Protein AF-A0A358KKZ0-F1 (afdb_monomer_lite)

Secondary structure (DSSP, 8-state):
-PPPPBSS--SEEETTS-EEEEEE-TTS-TTT-EEEEEEE-TTS--EEEEPEEETTEEEEEE-HHHHTTSPSEEEEEEEEEEETTEEEEEEEEEEEEEPPTTS-S---HHHHHHHHHHHHHHHHHHHHHT--

pLDDT: mean 78.34, std 16.77, range [32.31, 95.44]

Radius of gyration: 19.62 Å; chains: 1; bounding box: 40×34×68 Å

Structure (mmCIF, N/CA/C/O backbone):
data_AF-A0A358KKZ0-F1
#
_entry.id   AF-A0A358KKZ0-F1
#
loop_
_atom_site.group_PDB
_atom_site.id
_atom_site.type_symbol
_atom_site.label_atom_id
_atom_site.label_alt_id
_atom_site.label_comp_id
_atom_site.label_asym_id
_atom_site.label_entity_id
_atom_site.label_seq_id
_atom_site.pdbx_PDB_ins_code
_atom_site.Cartn_x
_atom_site.Cartn_y
_atom_site.Cartn_z
_atom_site.occupancy
_atom_site.B_iso_or_equiv
_atom_site.auth_seq_id
_atom_site.auth_comp_id
_atom_site.auth_asym_id
_atom_site.auth_atom_id
_atom_site.pdbx_PDB_model_num
ATOM 1 N N . MET A 1 1 ? -5.120 19.621 -13.763 1.00 32.31 1 MET A N 1
ATOM 2 C CA . MET A 1 1 ? -6.066 18.821 -12.959 1.00 32.31 1 MET A CA 1
ATOM 3 C C . MET A 1 1 ? -5.311 17.659 -12.328 1.00 32.31 1 MET A C 1
ATOM 5 O O . MET A 1 1 ? -4.604 16.974 -13.056 1.00 32.31 1 MET A O 1
ATOM 9 N N . ALA A 1 2 ? -5.393 17.474 -11.008 1.00 37.59 2 ALA A N 1
ATOM 10 C CA . ALA A 1 2 ? -4.884 16.271 -10.346 1.00 37.59 2 ALA A CA 1
ATOM 11 C C . ALA A 1 2 ? -5.913 15.147 -10.536 1.00 37.59 2 ALA A C 1
ATOM 13 O O . ALA A 1 2 ? -7.104 15.405 -10.392 1.00 37.59 2 ALA A O 1
ATOM 14 N N . ALA A 1 3 ? -5.472 13.947 -10.916 1.00 40.84 3 ALA A N 1
ATOM 15 C CA . ALA A 1 3 ? -6.363 12.803 -11.084 1.00 40.84 3 ALA A CA 1
ATOM 16 C C . ALA A 1 3 ? -7.064 12.487 -9.754 1.00 40.84 3 ALA A C 1
ATOM 18 O O . ALA A 1 3 ? -6.404 12.397 -8.714 1.00 40.84 3 ALA A O 1
ATOM 19 N N . GLU A 1 4 ? -8.387 12.355 -9.794 1.00 42.78 4 GLU A N 1
ATOM 20 C CA . GLU A 1 4 ? -9.179 11.939 -8.641 1.00 42.78 4 GLU A CA 1
ATOM 21 C C . GLU A 1 4 ? -8.766 10.513 -8.232 1.00 42.78 4 GLU A C 1
ATOM 23 O O . GLU A 1 4 ? -8.540 9.661 -9.105 1.00 42.78 4 GLU A O 1
ATOM 28 N N . PRO A 1 5 ? -8.576 10.255 -6.924 1.00 52.16 5 PRO A N 1
ATOM 29 C CA . PRO A 1 5 ? -8.187 8.937 -6.441 1.00 52.16 5 PRO A CA 1
ATOM 30 C C . PRO A 1 5 ? -9.275 7.923 -6.806 1.00 52.16 5 PRO A C 1
ATOM 32 O O . PRO A 1 5 ? -10.447 8.164 -6.558 1.00 52.16 5 PRO A O 1
ATOM 35 N N . GLN A 1 6 ? -8.882 6.802 -7.412 1.00 52.22 6 GLN A N 1
ATOM 36 C CA . GLN A 1 6 ? -9.813 5.728 -7.765 1.00 52.22 6 GLN A CA 1
ATOM 37 C C . GLN A 1 6 ? -10.355 5.056 -6.489 1.00 52.22 6 GLN A C 1
ATOM 39 O O . GLN A 1 6 ? -9.597 4.880 -5.533 1.00 52.22 6 GLN A O 1
ATOM 44 N N . ASP A 1 7 ? -11.631 4.656 -6.496 1.00 53.94 7 ASP A N 1
ATOM 45 C CA . ASP A 1 7 ? -12.326 4.005 -5.366 1.00 53.94 7 ASP A CA 1
ATOM 46 C C . ASP A 1 7 ? -12.075 2.484 -5.254 1.00 53.94 7 ASP A C 1
ATOM 48 O O . ASP A 1 7 ? -12.605 1.812 -4.366 1.00 53.94 7 ASP A O 1
ATOM 52 N N . PHE A 1 8 ? -11.278 1.908 -6.160 1.00 62.00 8 PHE A N 1
ATOM 53 C CA . PHE A 1 8 ? -10.961 0.477 -6.193 1.00 62.00 8 PHE A CA 1
ATOM 54 C C . PHE A 1 8 ? -9.477 0.215 -5.929 1.00 62.00 8 PHE A C 1
ATOM 56 O O . PHE A 1 8 ? -8.608 0.980 -6.355 1.00 62.00 8 PHE A O 1
ATOM 63 N N . GLU A 1 9 ? -9.180 -0.893 -5.238 1.00 72.31 9 GLU A N 1
ATOM 64 C CA . GLU A 1 9 ? -7.799 -1.347 -5.082 1.00 72.31 9 GLU A CA 1
ATOM 65 C C . GLU A 1 9 ? -7.209 -1.675 -6.464 1.00 72.31 9 GLU A C 1
ATOM 67 O O . GLU A 1 9 ? -7.791 -2.450 -7.227 1.00 72.31 9 GLU A O 1
ATOM 72 N N . PRO A 1 10 ? -6.069 -1.072 -6.830 1.00 76.94 10 PRO A N 1
ATOM 73 C CA . PRO A 1 10 ? -5.492 -1.251 -8.151 1.00 76.94 10 PRO A CA 1
ATOM 74 C C . PRO A 1 10 ? -4.877 -2.647 -8.297 1.00 76.94 10 PRO A C 1
ATOM 76 O O . PRO A 1 10 ? -4.024 -3.050 -7.515 1.00 76.94 10 PRO A O 1
ATOM 79 N N . GLU A 1 11 ? -5.216 -3.351 -9.373 1.00 82.94 11 GLU A N 1
ATOM 80 C CA . GLU A 1 11 ? -4.581 -4.634 -9.726 1.00 82.94 11 GLU A CA 1
ATOM 81 C C . GLU A 1 11 ? -3.213 -4.442 -10.407 1.00 82.94 11 GLU A C 1
ATOM 83 O O . GLU A 1 11 ? -2.409 -5.371 -10.540 1.00 82.94 11 GLU A O 1
ATOM 88 N N . LYS A 1 12 ? -2.945 -3.225 -10.902 1.00 83.88 12 LYS A N 1
ATOM 89 C CA . LYS A 1 12 ? -1.729 -2.861 -11.638 1.00 83.88 12 LYS A CA 1
ATOM 90 C C . LYS A 1 12 ? -1.241 -1.486 -11.210 1.00 83.88 12 LYS A C 1
ATOM 92 O O . LYS A 1 12 ? -1.979 -0.511 -11.308 1.00 83.88 12 LYS A O 1
ATOM 97 N N . LEU A 1 13 ? 0.026 -1.403 -10.825 1.00 87.69 13 LEU A N 1
ATOM 98 C CA . LEU A 1 13 ? 0.689 -0.155 -10.452 1.00 87.69 13 LEU A CA 1
ATOM 99 C C . LEU A 1 13 ? 2.049 -0.053 -11.133 1.00 87.69 13 LEU A C 1
ATOM 101 O O . LEU A 1 13 ? 2.659 -1.063 -11.458 1.00 87.69 13 LEU A O 1
ATOM 105 N N . THR A 1 14 ? 2.540 1.160 -11.363 1.00 85.94 14 THR A N 1
ATOM 106 C CA . THR A 1 14 ? 3.827 1.384 -12.040 1.00 85.94 14 THR A CA 1
ATOM 107 C C . THR A 1 14 ? 4.872 1.820 -11.027 1.00 85.94 14 THR A C 1
ATOM 109 O O . THR A 1 14 ? 4.647 2.780 -10.297 1.00 85.94 14 THR A O 1
ATOM 112 N N . ALA A 1 15 ? 6.018 1.146 -10.959 1.00 86.19 15 ALA A N 1
ATOM 113 C CA . ALA A 1 15 ? 7.113 1.594 -10.101 1.00 86.19 15 ALA A CA 1
ATOM 114 C C . ALA A 1 15 ? 7.607 2.992 -10.528 1.00 86.19 15 ALA A C 1
ATOM 116 O O . ALA A 1 15 ? 7.579 3.336 -11.707 1.00 86.19 15 ALA A O 1
ATOM 117 N N . GLY A 1 16 ? 8.067 3.810 -9.583 1.00 82.44 16 GLY A N 1
ATOM 118 C CA . GLY A 1 16 ? 8.638 5.131 -9.877 1.00 82.44 16 GLY A CA 1
ATOM 119 C C . GLY A 1 16 ? 7.631 6.247 -10.165 1.00 82.44 16 GLY A C 1
ATOM 120 O O . GLY A 1 16 ? 8.037 7.329 -10.581 1.00 82.44 16 GLY A O 1
ATOM 121 N N . VAL A 1 17 ? 6.334 6.025 -9.931 1.00 85.00 17 VAL A N 1
ATOM 122 C CA . VAL A 1 17 ? 5.312 7.087 -9.919 1.00 85.00 17 VAL A CA 1
ATOM 123 C C . VAL A 1 17 ? 4.583 7.116 -8.583 1.00 85.00 17 VAL A C 1
ATOM 125 O O . VAL A 1 17 ? 4.587 6.132 -7.845 1.00 85.00 17 VAL A O 1
ATOM 128 N N . THR A 1 18 ? 3.947 8.237 -8.257 1.00 84.62 18 THR A N 1
ATOM 129 C CA . THR A 1 18 ? 3.130 8.332 -7.045 1.00 84.62 18 THR A CA 1
ATOM 130 C C . THR A 1 18 ? 1.900 7.446 -7.189 1.00 84.62 18 THR A C 1
ATOM 132 O O . THR A 1 18 ? 1.136 7.602 -8.142 1.00 84.62 18 THR A O 1
ATOM 135 N N . TRP A 1 19 ? 1.695 6.532 -6.243 1.00 89.00 19 TRP A N 1
ATOM 136 C CA . TRP A 1 19 ? 0.451 5.775 -6.162 1.00 89.00 19 TRP A CA 1
ATOM 137 C C . TRP A 1 19 ? -0.512 6.489 -5.231 1.00 89.00 19 TRP A C 1
ATOM 139 O O . TRP A 1 19 ? -0.120 6.894 -4.135 1.00 89.00 19 TRP A O 1
ATOM 149 N N . LYS A 1 20 ? -1.760 6.659 -5.670 1.00 87.38 20 LYS A N 1
ATOM 150 C CA . LYS A 1 20 ? -2.786 7.330 -4.880 1.00 87.38 20 LYS A CA 1
ATOM 151 C C . LYS A 1 20 ? -4.163 6.746 -5.165 1.00 87.38 20 LYS A C 1
ATOM 153 O O . LYS A 1 20 ? -4.583 6.723 -6.318 1.00 87.38 20 LYS A O 1
ATOM 158 N N . TRP A 1 21 ? -4.850 6.303 -4.121 1.00 89.12 21 TRP A N 1
ATOM 159 C CA . TRP A 1 21 ? -6.236 5.835 -4.181 1.00 89.12 21 TRP A CA 1
ATOM 160 C C . TRP A 1 21 ? -6.917 6.054 -2.829 1.00 89.12 21 TRP A C 1
ATOM 162 O O . TRP A 1 21 ? -6.243 6.291 -1.822 1.00 89.12 21 TRP A O 1
ATOM 172 N N . LYS A 1 22 ? -8.249 6.015 -2.816 1.00 88.50 22 LYS A N 1
ATOM 173 C CA . LYS A 1 22 ? -9.062 6.199 -1.612 1.00 88.50 22 LYS A CA 1
ATOM 174 C C . LYS A 1 22 ? -9.900 4.942 -1.407 1.00 88.50 22 LYS A C 1
ATOM 176 O O . LYS A 1 22 ? -10.370 4.349 -2.371 1.00 88.50 22 LYS A O 1
ATOM 181 N N . LYS A 1 23 ? -10.033 4.503 -0.158 1.00 87.50 23 LYS A N 1
ATOM 182 C CA . LYS A 1 23 ? -10.800 3.312 0.204 1.00 87.50 23 LYS A CA 1
ATOM 183 C C . LYS A 1 23 ? -11.673 3.601 1.410 1.00 87.50 23 LYS A C 1
ATOM 185 O O . LYS A 1 23 ? -11.176 4.066 2.429 1.00 87.50 23 LYS A O 1
ATOM 190 N N . THR A 1 24 ? -12.950 3.269 1.320 1.00 88.00 24 THR A N 1
ATOM 191 C CA . THR A 1 24 ? -13.897 3.416 2.428 1.00 88.00 24 THR A CA 1
ATOM 192 C C . THR A 1 24 ? -14.374 2.036 2.860 1.00 88.00 24 THR A C 1
ATOM 194 O O . THR A 1 24 ? -14.761 1.222 2.023 1.00 88.00 24 THR A O 1
ATOM 197 N N . HIS A 1 25 ? -14.340 1.772 4.166 1.00 84.75 25 HIS A N 1
ATOM 198 C CA . HIS A 1 25 ? -14.891 0.564 4.774 1.00 84.75 25 HIS A CA 1
ATOM 199 C C . HIS A 1 25 ? -15.886 0.981 5.854 1.00 84.75 25 HIS A C 1
ATOM 201 O O . HIS A 1 25 ? -15.484 1.551 6.862 1.00 84.75 25 HIS A O 1
ATOM 207 N N . SER A 1 26 ? -17.174 0.701 5.649 1.00 84.56 26 SER A N 1
ATOM 208 C CA . SER A 1 26 ? -18.228 1.113 6.586 1.00 84.56 26 SER A CA 1
ATOM 209 C C . SER A 1 26 ? -18.083 0.473 7.970 1.00 84.56 26 SER A C 1
ATOM 211 O O . SER A 1 26 ? -18.336 1.140 8.965 1.00 84.56 26 SER A O 1
ATOM 213 N N . ASP A 1 27 ? -17.627 -0.781 8.043 1.00 85.44 27 ASP A N 1
ATOM 214 C CA . ASP A 1 27 ? -17.397 -1.491 9.313 1.00 85.44 27 ASP A CA 1
ATOM 215 C C . ASP A 1 27 ? -16.070 -1.108 9.995 1.00 85.44 27 ASP A C 1
ATOM 217 O O . ASP A 1 27 ? -15.869 -1.376 11.179 1.00 85.44 27 ASP A O 1
ATOM 221 N N . TYR A 1 28 ? -15.154 -0.477 9.252 1.00 89.94 28 TYR A N 1
ATOM 222 C CA . TYR A 1 28 ? -13.801 -0.150 9.704 1.00 89.94 28 TYR A CA 1
ATOM 223 C C . TYR A 1 28 ? -13.437 1.285 9.302 1.00 89.94 28 TYR A C 1
ATOM 225 O O . TYR A 1 28 ? -12.600 1.473 8.416 1.00 89.94 28 TYR A O 1
ATOM 233 N N . PRO A 1 29 ? -14.064 2.309 9.906 1.00 92.06 29 PRO A N 1
ATOM 234 C CA . PRO A 1 29 ? -13.825 3.694 9.523 1.00 92.06 29 PRO A CA 1
ATOM 235 C C . PRO A 1 29 ? -12.392 4.125 9.852 1.00 92.06 29 PRO A C 1
ATOM 237 O O . PRO A 1 29 ? -11.834 3.767 10.894 1.00 92.06 29 PRO A O 1
ATOM 240 N N . ALA A 1 30 ? -11.792 4.936 8.980 1.00 92.31 30 ALA A N 1
ATOM 241 C CA . ALA A 1 30 ? -10.413 5.402 9.147 1.00 92.31 30 ALA A CA 1
ATOM 242 C C . ALA A 1 30 ? -10.206 6.347 10.343 1.00 92.31 30 ALA A C 1
ATOM 244 O O . ALA A 1 30 ? -9.075 6.548 10.782 1.00 92.31 30 ALA A O 1
ATOM 245 N N . SER A 1 31 ? -11.290 6.893 10.894 1.00 91.25 31 SER A N 1
ATOM 246 C CA . SER A 1 31 ? -11.289 7.666 12.137 1.00 91.25 31 SER A CA 1
ATOM 247 C C . SER A 1 31 ? -10.901 6.822 13.360 1.00 91.25 31 SER A C 1
ATOM 249 O O . SER A 1 31 ? -10.382 7.358 14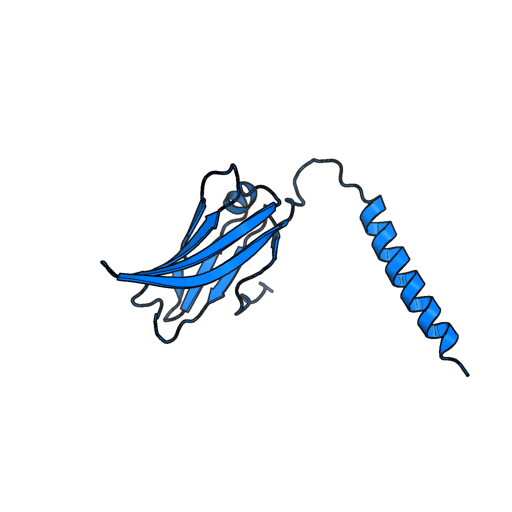.340 1.00 91.25 31 SER A O 1
ATOM 251 N N . GLU A 1 32 ? -11.098 5.501 13.298 1.00 91.44 32 GLU A N 1
ATOM 252 C CA . GLU A 1 32 ? -10.837 4.575 14.407 1.00 91.44 32 GLU A CA 1
ATOM 253 C C . GLU A 1 32 ? -9.837 3.463 14.071 1.00 91.44 32 GLU A C 1
ATOM 255 O O . GLU A 1 32 ? -9.209 2.900 14.973 1.00 91.44 32 GLU A O 1
ATOM 260 N N . TRP A 1 33 ? -9.704 3.124 12.792 1.00 95.06 33 TRP A N 1
ATOM 261 C CA . TRP A 1 33 ? -8.895 2.014 12.304 1.00 95.06 33 TRP A CA 1
ATOM 262 C C . TRP A 1 33 ? -7.714 2.515 11.482 1.00 95.06 33 TRP A C 1
ATOM 264 O O . TRP A 1 33 ? -7.767 3.576 10.870 1.00 95.06 33 TRP A O 1
ATOM 274 N N . THR A 1 34 ? -6.656 1.709 11.414 1.00 94.62 34 THR A N 1
ATOM 275 C CA . THR A 1 34 ? -5.507 1.952 10.531 1.00 94.62 34 THR A CA 1
ATOM 276 C C . THR A 1 34 ? -5.437 0.866 9.469 1.00 94.62 34 THR A C 1
ATOM 278 O O . THR A 1 34 ? -5.259 -0.304 9.810 1.00 94.62 34 THR A O 1
ATOM 281 N N . LEU A 1 35 ? -5.515 1.243 8.191 1.00 94.31 35 LEU A N 1
ATOM 282 C CA . LEU A 1 35 ? -5.338 0.330 7.061 1.00 94.31 35 LEU A CA 1
ATOM 283 C C . LEU A 1 35 ? -3.862 0.239 6.661 1.00 94.31 35 LEU A C 1
ATOM 285 O O . LEU A 1 35 ? -3.237 1.235 6.293 1.00 94.31 35 LEU A O 1
ATOM 289 N N . THR A 1 36 ? -3.318 -0.974 6.691 1.00 95.44 36 THR A N 1
ATOM 290 C CA . THR A 1 36 ? -1.967 -1.306 6.232 1.00 95.44 36 THR A CA 1
ATOM 291 C C . THR A 1 36 ? -2.045 -2.291 5.081 1.00 95.44 36 THR A C 1
ATOM 293 O O . THR A 1 36 ? -2.669 -3.342 5.205 1.00 95.44 36 THR A O 1
ATOM 296 N N . TYR A 1 37 ? -1.364 -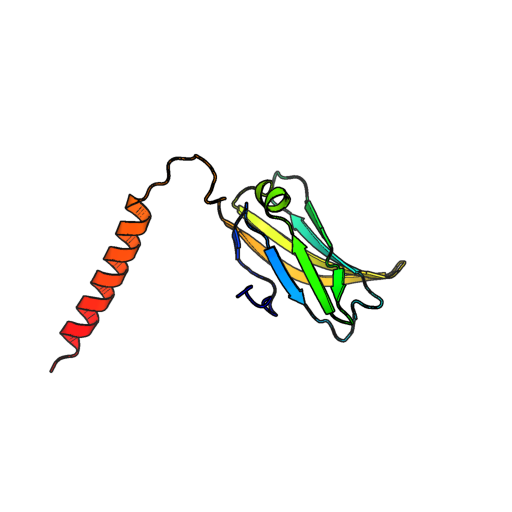1.985 3.984 1.00 94.56 37 TYR A N 1
ATOM 297 C CA . TYR A 1 37 ? -1.179 -2.924 2.891 1.00 94.56 37 TYR A CA 1
ATOM 298 C C . TYR A 1 37 ? 0.186 -3.592 2.981 1.00 94.56 37 TYR A C 1
ATOM 300 O O . TYR A 1 37 ? 1.200 -2.927 3.193 1.00 94.56 37 TYR A O 1
ATOM 308 N N . TYR A 1 38 ? 0.205 -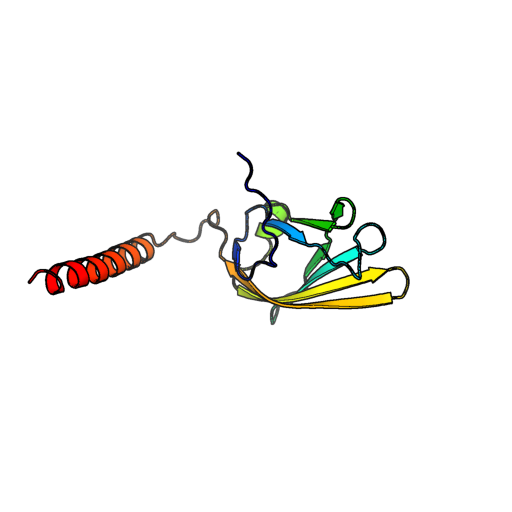4.902 2.768 1.00 93.00 38 TYR A N 1
ATOM 309 C CA . TYR A 1 38 ? 1.400 -5.728 2.698 1.00 93.00 38 TYR A CA 1
ATOM 310 C C . TYR A 1 38 ? 1.582 -6.248 1.277 1.00 93.00 38 TYR A C 1
ATOM 312 O O . TYR A 1 38 ? 0.651 -6.788 0.683 1.00 93.00 38 TYR A O 1
ATOM 320 N N . LEU A 1 39 ? 2.795 -6.090 0.751 1.00 92.56 39 LEU A N 1
ATOM 321 C CA . LEU A 1 39 ? 3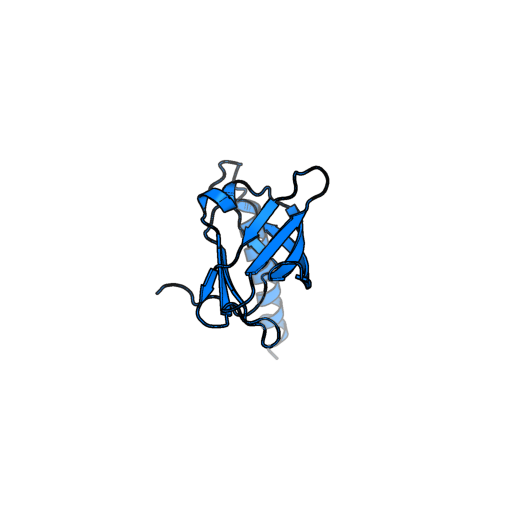.223 -6.593 -0.544 1.00 92.56 39 LEU A CA 1
ATOM 322 C C . LEU A 1 39 ? 4.281 -7.663 -0.315 1.00 92.56 39 LEU A C 1
ATOM 324 O O . LEU A 1 39 ? 5.351 -7.393 0.246 1.00 92.56 39 LEU A O 1
ATOM 328 N N . ARG A 1 40 ? 3.991 -8.881 -0.765 1.00 91.25 40 ARG A N 1
ATOM 329 C CA . ARG A 1 40 ? 4.915 -10.013 -0.678 1.00 91.25 40 ARG A CA 1
ATOM 330 C C . ARG A 1 40 ? 5.202 -10.532 -2.069 1.00 91.25 40 ARG A C 1
ATOM 332 O O . ARG A 1 40 ? 4.303 -10.677 -2.881 1.00 91.25 40 ARG A O 1
ATOM 339 N N . LYS A 1 41 ? 6.471 -10.783 -2.350 1.00 86.88 41 LYS A N 1
ATOM 340 C CA . LYS A 1 41 ? 6.918 -11.392 -3.598 1.00 86.88 41 LYS A CA 1
ATOM 341 C C . LYS A 1 41 ? 7.909 -12.480 -3.240 1.00 86.88 41 LYS A C 1
ATOM 343 O O . LYS A 1 41 ? 8.737 -12.281 -2.350 1.00 86.88 41 LYS A O 1
ATOM 348 N N . ASP A 1 42 ? 7.817 -13.605 -3.935 1.00 83.62 42 ASP A N 1
ATOM 349 C CA . ASP A 1 42 ? 8.738 -14.719 -3.749 1.00 83.62 42 ASP A CA 1
ATOM 350 C C . ASP A 1 42 ? 10.201 -14.259 -3.893 1.00 83.62 42 ASP A C 1
ATOM 352 O O . ASP A 1 42 ? 10.545 -13.488 -4.796 1.00 83.62 42 ASP A O 1
ATOM 356 N N . GLY A 1 43 ? 11.043 -14.669 -2.942 1.00 78.62 43 GLY A N 1
ATOM 357 C CA . GLY A 1 43 ? 12.457 -14.286 -2.888 1.00 78.62 43 GLY A CA 1
ATOM 358 C C . GLY A 1 43 ? 12.745 -12.814 -2.551 1.00 78.62 43 GLY A C 1
ATOM 359 O O . GLY A 1 43 ? 13.896 -12.393 -2.662 1.00 78.62 43 GLY A O 1
ATOM 360 N N . ALA A 1 44 ? 11.748 -12.019 -2.142 1.00 80.75 44 ALA A N 1
ATOM 361 C CA . ALA A 1 44 ? 11.920 -10.618 -1.756 1.00 80.75 44 ALA A CA 1
ATOM 362 C C . ALA A 1 44 ? 11.452 -10.345 -0.319 1.00 80.75 44 ALA A C 1
ATOM 364 O O . ALA A 1 44 ? 10.548 -10.997 0.205 1.00 80.75 44 ALA A O 1
ATOM 365 N N . THR A 1 45 ? 12.040 -9.330 0.318 1.00 81.62 45 THR A N 1
ATOM 366 C CA . THR A 1 45 ? 11.584 -8.854 1.629 1.00 81.62 45 THR A CA 1
ATOM 367 C C . THR A 1 45 ? 10.166 -8.301 1.517 1.00 81.62 45 THR A C 1
ATOM 369 O O . THR A 1 45 ? 9.876 -7.492 0.631 1.00 81.62 45 THR A O 1
ATOM 372 N N . ALA A 1 46 ? 9.284 -8.717 2.429 1.00 82.25 46 ALA A N 1
ATOM 373 C CA . ALA A 1 46 ? 7.942 -8.160 2.524 1.00 82.25 46 ALA A CA 1
ATOM 374 C C . ALA A 1 46 ? 8.017 -6.645 2.757 1.00 82.25 46 ALA A C 1
ATOM 376 O O . ALA A 1 46 ? 8.790 -6.164 3.586 1.00 82.25 46 ALA A O 1
ATOM 377 N N . THR A 1 47 ? 7.203 -5.898 2.025 1.00 89.81 47 THR A N 1
ATOM 378 C CA . THR A 1 47 ? 7.114 -4.439 2.134 1.00 89.81 47 THR A CA 1
ATOM 379 C C . THR A 1 47 ? 5.698 -4.048 2.509 1.00 89.81 47 THR A C 1
ATOM 381 O O . THR A 1 47 ? 4.754 -4.800 2.275 1.00 89.81 47 THR A O 1
ATOM 384 N N . SER A 1 48 ? 5.538 -2.891 3.140 1.00 93.44 48 SER A N 1
ATOM 385 C CA . SER A 1 48 ? 4.226 -2.416 3.561 1.00 93.44 48 SER A CA 1
ATOM 386 C C . SER A 1 48 ? 4.137 -0.904 3.531 1.00 93.44 48 SER A C 1
ATOM 388 O O . SER A 1 48 ? 5.138 -0.212 3.717 1.00 93.44 48 SER A O 1
ATOM 390 N N . PHE A 1 49 ? 2.922 -0.398 3.365 1.00 93.88 49 PHE A N 1
ATOM 391 C CA . PHE A 1 49 ? 2.598 1.014 3.525 1.00 93.88 49 PHE A CA 1
ATOM 392 C C . PHE A 1 49 ? 1.209 1.165 4.138 1.00 93.88 49 PHE A C 1
ATOM 394 O O . PHE A 1 49 ? 0.348 0.296 3.994 1.00 93.88 49 PHE A O 1
ATOM 401 N N . THR A 1 50 ? 0.994 2.277 4.829 1.00 93.50 50 THR A N 1
ATOM 402 C CA . THR A 1 50 ? -0.259 2.573 5.523 1.00 93.50 50 THR A CA 1
ATOM 403 C C . THR A 1 50 ? -1.032 3.668 4.808 1.00 93.50 50 THR A C 1
ATOM 405 O O . THR A 1 50 ? -0.443 4.614 4.283 1.00 93.50 50 THR A O 1
ATOM 408 N N . GLY A 1 51 ? -2.357 3.550 4.806 1.00 91.12 51 GLY A N 1
ATOM 409 C CA . GLY A 1 51 ? -3.235 4.666 4.473 1.00 91.12 51 GLY A CA 1
ATOM 410 C C . GLY A 1 51 ? -3.278 5.683 5.613 1.00 91.12 51 GLY A C 1
ATOM 411 O O . GLY A 1 51 ? -3.085 5.335 6.778 1.00 91.12 51 GLY A O 1
ATOM 412 N N . THR A 1 52 ? -3.533 6.940 5.275 1.00 90.38 52 THR A N 1
ATOM 413 C CA . THR A 1 52 ? -3.849 8.004 6.232 1.00 90.38 52 THR A CA 1
ATOM 414 C C . THR A 1 52 ? -5.358 8.183 6.321 1.00 90.38 52 THR A C 1
ATOM 416 O O . THR A 1 52 ? -6.048 8.034 5.311 1.00 90.38 52 THR A O 1
ATOM 419 N N . ALA A 1 53 ? -5.866 8.528 7.501 1.00 90.56 53 ALA A N 1
ATOM 420 C CA . ALA A 1 53 ? -7.273 8.865 7.665 1.00 90.56 53 ALA A CA 1
ATOM 421 C C . ALA A 1 53 ? -7.623 10.151 6.899 1.00 90.56 53 ALA A C 1
ATOM 423 O O . ALA A 1 53 ? -6.919 11.156 6.997 1.00 90.56 53 ALA A O 1
ATOM 424 N N . ASP A 1 54 ? -8.706 10.086 6.138 1.00 88.94 54 ASP A N 1
ATOM 425 C CA . ASP A 1 54 ? -9.359 11.170 5.413 1.00 88.94 54 ASP A CA 1
ATOM 426 C C . ASP A 1 54 ? -10.851 11.064 5.753 1.00 88.94 54 ASP A C 1
ATOM 428 O O . ASP A 1 54 ? -11.608 10.338 5.104 1.00 88.94 54 ASP A O 1
ATOM 432 N N . GLU A 1 55 ? -11.225 11.696 6.870 1.00 90.69 55 GLU A N 1
ATOM 433 C CA . GLU A 1 55 ? -12.495 11.456 7.571 1.00 90.69 55 GLU A CA 1
ATOM 434 C C . GLU A 1 55 ? -12.645 9.962 7.927 1.00 90.69 55 GLU A C 1
ATOM 436 O O . GLU A 1 55 ? -11.765 9.395 8.575 1.00 90.69 55 GLU A O 1
ATOM 441 N N . ASP A 1 56 ? -13.717 9.303 7.485 1.00 90.50 56 ASP A N 1
ATOM 442 C CA . ASP A 1 56 ? -13.933 7.864 7.688 1.00 90.50 56 ASP A CA 1
ATOM 443 C C . ASP A 1 56 ? -13.312 6.989 6.587 1.00 90.50 56 ASP A C 1
ATOM 445 O O . ASP A 1 56 ? -13.469 5.767 6.582 1.00 90.50 56 ASP A O 1
ATOM 449 N N . SER A 1 57 ? -12.584 7.589 5.644 1.00 89.75 57 SER A N 1
ATOM 450 C CA . SER A 1 57 ? -11.966 6.887 4.520 1.00 89.75 57 SER A CA 1
ATOM 451 C C . SER A 1 57 ? -10.446 6.832 4.633 1.00 89.75 57 SER A C 1
ATOM 453 O O . SER A 1 57 ? -9.795 7.734 5.145 1.00 89.75 57 SER A O 1
ATOM 455 N N . PHE A 1 58 ? -9.849 5.778 4.094 1.00 90.19 58 PHE A N 1
ATOM 456 C CA . PHE A 1 58 ? -8.407 5.613 4.005 1.00 90.19 58 PHE A CA 1
ATOM 457 C C . PHE A 1 58 ? -7.891 6.205 2.702 1.00 90.19 58 PHE A C 1
ATOM 459 O O . PHE A 1 58 ? -8.157 5.682 1.618 1.00 90.19 58 PHE A O 1
ATOM 466 N N . LEU A 1 59 ? -7.101 7.267 2.797 1.00 91.62 59 LEU A N 1
ATOM 467 C CA . LEU A 1 59 ? -6.347 7.792 1.672 1.00 91.62 59 LEU A CA 1
ATOM 468 C C . LEU A 1 59 ? -4.965 7.141 1.643 1.00 91.62 59 LEU A C 1
ATOM 470 O O . LEU A 1 59 ? -4.133 7.370 2.518 1.00 91.62 59 LEU A O 1
ATOM 474 N N . VAL A 1 60 ? -4.687 6.348 0.614 1.00 92.56 60 VAL A N 1
ATOM 475 C CA . VAL A 1 60 ? -3.352 5.788 0.403 1.00 92.56 60 VAL A CA 1
ATOM 476 C C . VAL A 1 60 ? -2.580 6.705 -0.526 1.00 92.56 60 VAL A C 1
ATOM 478 O O . VAL A 1 60 ? -3.038 7.011 -1.624 1.00 92.56 60 VAL A O 1
ATOM 481 N N . THR A 1 61 ? -1.396 7.139 -0.095 1.00 91.31 61 THR A N 1
ATOM 482 C CA . THR A 1 61 ? -0.458 7.893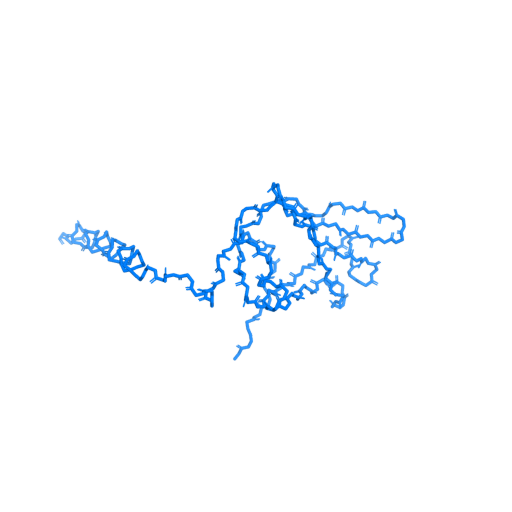 -0.934 1.00 91.31 61 THR A CA 1
ATOM 483 C C . THR A 1 61 ? 0.949 7.340 -0.745 1.00 91.31 61 THR A C 1
ATOM 485 O O . THR A 1 61 ? 1.533 7.471 0.327 1.00 91.31 61 THR A O 1
ATOM 488 N N . VAL A 1 62 ? 1.514 6.742 -1.794 1.00 90.62 62 VAL A N 1
ATOM 489 C CA . VAL A 1 62 ? 2.885 6.212 -1.796 1.00 90.62 62 VAL A CA 1
ATOM 490 C C . VAL A 1 62 ? 3.723 7.039 -2.763 1.00 90.62 62 VAL A C 1
ATOM 492 O O . VAL A 1 62 ? 3.424 7.110 -3.955 1.00 90.62 62 VAL A O 1
ATOM 495 N N . ALA A 1 63 ? 4.762 7.697 -2.249 1.00 86.12 63 ALA A N 1
ATOM 496 C CA . ALA A 1 63 ? 5.608 8.591 -3.034 1.00 86.12 63 ALA A CA 1
ATOM 497 C C . ALA A 1 63 ? 6.384 7.850 -4.135 1.00 86.12 63 ALA A C 1
ATOM 499 O O . ALA A 1 63 ? 6.829 6.720 -3.938 1.00 86.12 63 ALA A O 1
ATOM 500 N N . ALA A 1 64 ? 6.625 8.528 -5.261 1.00 79.44 64 ALA A N 1
ATOM 501 C CA . ALA A 1 64 ? 7.369 7.987 -6.402 1.00 79.44 64 ALA A CA 1
ATOM 502 C C . ALA A 1 64 ? 8.771 7.448 -6.046 1.00 79.44 64 ALA A C 1
ATOM 504 O O . ALA A 1 64 ? 9.224 6.459 -6.620 1.00 79.44 64 ALA A O 1
ATOM 505 N N . SER A 1 65 ? 9.457 8.071 -5.081 1.00 81.25 65 SER A N 1
ATOM 506 C CA . SER A 1 65 ? 10.757 7.607 -4.579 1.00 81.25 65 SER A CA 1
ATOM 507 C C . SER A 1 65 ? 10.654 6.228 -3.926 1.00 81.25 65 SER A C 1
ATOM 509 O O . SER A 1 65 ? 11.458 5.348 -4.221 1.00 81.25 65 SER A O 1
ATOM 511 N N . THR A 1 66 ? 9.628 6.022 -3.101 1.00 85.25 66 THR A N 1
ATOM 512 C CA . THR A 1 66 ? 9.339 4.744 -2.447 1.00 85.25 66 THR A CA 1
ATOM 513 C C . THR A 1 66 ? 8.891 3.703 -3.467 1.00 85.25 66 THR A C 1
ATOM 515 O O . THR A 1 66 ? 9.404 2.587 -3.466 1.00 85.25 66 THR A O 1
ATOM 518 N N . THR A 1 67 ? 7.985 4.059 -4.385 1.00 87.75 67 THR A N 1
ATOM 519 C CA . THR A 1 67 ? 7.490 3.120 -5.408 1.00 87.75 67 THR A CA 1
ATOM 520 C C . THR A 1 67 ? 8.584 2.694 -6.388 1.00 87.75 67 THR A C 1
ATOM 522 O O . THR A 1 67 ? 8.508 1.605 -6.949 1.00 87.75 67 THR A O 1
ATOM 525 N N . SER A 1 68 ? 9.630 3.505 -6.584 1.00 82.56 68 SER A N 1
ATOM 526 C CA . SER A 1 68 ? 10.779 3.138 -7.420 1.00 82.56 68 SER A CA 1
ATOM 527 C C . SER A 1 68 ? 11.612 1.987 -6.848 1.00 82.56 68 SER A C 1
ATOM 529 O O . SER A 1 68 ? 12.355 1.361 -7.604 1.00 82.56 68 SER A O 1
ATOM 531 N N . SER A 1 69 ? 11.516 1.705 -5.547 1.00 85.25 69 SER A N 1
ATOM 532 C CA . SER A 1 69 ? 12.218 0.585 -4.907 1.00 85.25 69 SER A CA 1
ATOM 533 C C . SER A 1 69 ? 11.493 -0.753 -5.074 1.00 85.25 69 SER A C 1
ATOM 535 O O . SER A 1 69 ? 12.075 -1.800 -4.796 1.00 85.25 69 SER A O 1
ATOM 537 N N . TYR A 1 70 ? 10.240 -0.748 -5.539 1.00 85.69 70 TYR A N 1
ATOM 538 C CA . TYR A 1 70 ? 9.493 -1.974 -5.801 1.00 85.69 70 TYR A CA 1
ATOM 539 C C . TYR A 1 70 ? 9.929 -2.545 -7.147 1.00 85.69 70 TYR A C 1
ATOM 541 O O . TYR A 1 70 ? 9.758 -1.925 -8.199 1.00 85.69 70 TYR A O 1
ATOM 549 N N . ALA A 1 71 ? 10.504 -3.745 -7.113 1.00 86.31 71 ALA A N 1
ATOM 550 C CA . ALA A 1 71 ? 10.869 -4.462 -8.323 1.00 86.31 71 ALA A CA 1
ATOM 551 C C . ALA A 1 71 ? 9.619 -4.780 -9.157 1.00 86.31 71 ALA A C 1
ATOM 553 O O . ALA A 1 71 ? 8.569 -5.123 -8.623 1.00 86.31 71 ALA A O 1
ATOM 554 N N . ALA A 1 72 ? 9.739 -4.743 -10.484 1.00 86.94 72 ALA A N 1
ATOM 555 C CA . ALA A 1 72 ? 8.653 -5.207 -11.339 1.00 86.94 72 ALA A CA 1
ATOM 556 C C . ALA A 1 72 ? 8.346 -6.692 -11.061 1.00 86.94 72 ALA A C 1
ATOM 558 O O . ALA A 1 72 ? 9.246 -7.502 -10.791 1.00 86.94 72 ALA A O 1
ATOM 559 N N . GLY A 1 73 ? 7.068 -7.058 -11.109 1.00 88.12 73 GLY A N 1
ATOM 560 C CA . GLY A 1 73 ? 6.635 -8.420 -10.827 1.00 88.12 73 GLY A CA 1
ATOM 561 C C . GLY A 1 73 ? 5.222 -8.514 -10.277 1.00 88.12 73 GLY A C 1
ATOM 562 O O . GLY A 1 73 ? 4.472 -7.541 -10.256 1.00 88.12 73 GLY A O 1
ATOM 563 N N . VAL A 1 74 ? 4.876 -9.726 -9.865 1.00 90.38 74 VAL A N 1
ATOM 564 C CA . VAL A 1 74 ? 3.606 -10.056 -9.224 1.00 90.38 74 VAL A CA 1
ATOM 565 C C . VAL A 1 74 ? 3.847 -10.141 -7.721 1.00 90.38 74 VAL A C 1
ATOM 567 O O . VAL A 1 74 ? 4.839 -10.736 -7.299 1.00 90.38 74 VAL A O 1
ATOM 570 N N . TYR A 1 75 ? 2.969 -9.507 -6.953 1.00 91.56 75 TYR A N 1
ATOM 571 C CA . TYR A 1 75 ? 2.994 -9.471 -5.499 1.00 91.56 75 TYR A CA 1
ATOM 572 C C . TYR A 1 75 ? 1.662 -9.982 -4.954 1.00 91.56 75 TYR A C 1
ATOM 574 O O . TYR A 1 75 ? 0.614 -9.598 -5.474 1.00 91.56 75 TYR A O 1
ATOM 582 N N . ASP A 1 76 ? 1.702 -10.762 -3.879 1.00 92.56 76 ASP A N 1
ATOM 583 C CA . ASP A 1 76 ? 0.544 -10.926 -3.005 1.00 92.56 76 ASP A CA 1
ATOM 584 C C . ASP A 1 76 ? 0.285 -9.583 -2.326 1.00 92.56 76 ASP A C 1
ATOM 586 O O . ASP A 1 76 ? 1.205 -8.963 -1.775 1.00 92.56 76 ASP A O 1
ATOM 590 N N . PHE A 1 77 ? -0.955 -9.122 -2.406 1.00 93.25 77 PHE A N 1
ATOM 591 C CA . PHE A 1 77 ? -1.384 -7.813 -1.949 1.00 93.25 77 PHE A CA 1
ATOM 592 C C . PHE A 1 77 ? -2.497 -7.985 -0.925 1.00 93.25 77 PHE A C 1
ATOM 594 O O . PHE A 1 77 ? -3.609 -8.382 -1.258 1.00 93.25 77 PHE A O 1
ATOM 601 N N . ILE A 1 78 ? -2.169 -7.711 0.335 1.00 93.19 78 ILE A N 1
ATOM 602 C CA . ILE A 1 78 ? -3.053 -7.980 1.470 1.00 93.19 78 ILE A CA 1
ATOM 603 C C . ILE A 1 78 ? -3.300 -6.671 2.211 1.00 93.19 78 ILE A C 1
ATOM 605 O O . ILE A 1 78 ? -2.354 -6.045 2.687 1.00 93.19 78 ILE A O 1
ATOM 609 N N . GLY A 1 79 ? -4.561 -6.265 2.322 1.00 93.69 79 GLY A N 1
ATOM 610 C CA . GLY A 1 79 ? -4.998 -5.126 3.123 1.00 93.69 79 GLY A CA 1
ATOM 611 C C . GLY A 1 79 ? -5.481 -5.589 4.492 1.00 93.69 79 GLY A C 1
ATOM 612 O O . GLY A 1 79 ? -6.380 -6.423 4.597 1.00 93.69 79 GLY A O 1
ATOM 613 N N . VAL A 1 80 ? -4.891 -5.042 5.550 1.00 94.19 80 VAL A N 1
ATOM 614 C CA . VAL A 1 80 ? -5.224 -5.358 6.941 1.00 94.19 80 VAL A CA 1
ATOM 615 C C . VAL A 1 80 ? -5.589 -4.078 7.670 1.00 94.19 80 VAL A C 1
ATOM 617 O O . VAL A 1 80 ? -4.793 -3.140 7.707 1.00 94.19 80 VAL A O 1
ATOM 620 N N . VAL A 1 81 ? -6.764 -4.051 8.291 1.00 94.62 81 VAL A N 1
ATOM 621 C CA . VAL A 1 81 ? -7.129 -3.001 9.247 1.00 94.62 81 VAL A CA 1
ATOM 622 C C . VAL A 1 81 ? -6.730 -3.424 10.650 1.00 94.62 81 VAL A C 1
ATOM 624 O O . VAL A 1 81 ? -6.850 -4.593 11.020 1.00 94.62 81 VAL A O 1
ATOM 627 N N . SER A 1 82 ? -6.250 -2.473 11.444 1.00 94.31 82 SER A N 1
ATOM 628 C CA . SER A 1 82 ? -5.895 -2.713 12.840 1.00 94.31 82 SER A CA 1
ATOM 629 C C . SER A 1 82 ? -6.356 -1.588 13.752 1.00 94.31 82 SER A C 1
ATOM 631 O O . SER A 1 82 ? -6.216 -0.417 13.393 1.00 94.31 82 SER A O 1
ATOM 633 N N . LYS A 1 83 ? -6.827 -1.959 14.943 1.00 93.31 83 LYS A N 1
ATOM 634 C CA . LYS A 1 83 ? -7.192 -1.059 16.039 1.00 93.31 83 LYS A CA 1
ATOM 635 C C . LYS A 1 83 ? -6.801 -1.725 17.357 1.00 93.31 83 LYS A C 1
ATOM 637 O O . LYS A 1 83 ? -7.282 -2.806 17.676 1.00 93.31 83 LYS A 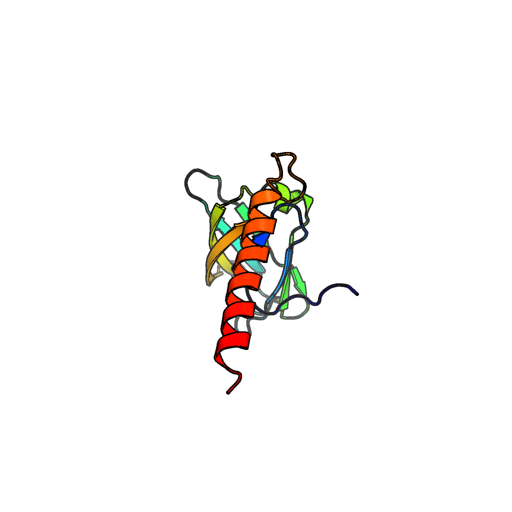O 1
ATOM 642 N N . ALA A 1 84 ? -5.902 -1.103 18.122 1.00 92.06 84 ALA A N 1
ATOM 643 C CA . ALA A 1 84 ? -5.345 -1.678 19.352 1.00 92.06 84 ALA A CA 1
ATOM 644 C C . ALA A 1 84 ? -4.832 -3.130 19.162 1.00 92.06 84 ALA A C 1
ATOM 646 O O . ALA A 1 84 ? -3.851 -3.340 18.447 1.00 92.06 84 ALA A O 1
ATOM 647 N N . ALA A 1 85 ? -5.467 -4.119 19.802 1.00 91.62 85 ALA A N 1
ATOM 648 C CA . ALA A 1 85 ? -5.113 -5.537 19.690 1.00 91.62 85 ALA A CA 1
ATOM 649 C C . ALA A 1 85 ? -5.840 -6.269 18.544 1.00 91.62 85 ALA A C 1
ATOM 651 O O . ALA A 1 85 ? -5.510 -7.416 18.245 1.00 91.62 85 ALA A O 1
ATOM 652 N N . GLU A 1 86 ? -6.811 -5.623 17.896 1.00 91.81 86 GLU A N 1
ATOM 653 C CA . GLU A 1 86 ? -7.630 -6.211 16.839 1.00 91.81 86 GLU A CA 1
ATOM 654 C C . GLU A 1 86 ? -6.992 -6.011 15.464 1.00 91.81 86 GLU A C 1
ATOM 656 O O . GLU A 1 86 ? -6.471 -4.934 15.147 1.00 91.81 86 GLU A O 1
ATOM 661 N N . LYS A 1 87 ? -7.041 -7.061 14.635 1.00 94.31 87 LYS A N 1
ATOM 662 C CA . LYS A 1 87 ? -6.556 -7.053 13.252 1.00 94.31 87 LYS A CA 1
ATOM 663 C C . LYS A 1 87 ? -7.460 -7.901 12.368 1.00 94.31 87 LYS A C 1
ATOM 665 O O . LYS A 1 87 ? -7.696 -9.064 12.685 1.00 94.31 87 LYS A O 1
ATOM 670 N N . PHE A 1 88 ? -7.886 -7.345 11.239 1.00 92.31 88 PHE A N 1
ATOM 671 C CA . PHE A 1 88 ? -8.740 -8.030 10.270 1.00 92.31 88 PHE A CA 1
ATOM 672 C C . PHE A 1 88 ? -8.209 -7.844 8.852 1.00 92.31 88 PHE A C 1
ATOM 674 O O . PHE A 1 88 ? -7.763 -6.757 8.486 1.00 92.31 88 PHE A O 1
ATOM 681 N N . ILE A 1 89 ? -8.252 -8.910 8.053 1.00 92.69 89 ILE A N 1
ATOM 682 C CA . ILE A 1 89 ? -7.957 -8.840 6.619 1.00 92.69 89 ILE A CA 1
ATOM 683 C C . ILE A 1 89 ? -9.208 -8.298 5.928 1.00 92.69 89 ILE A C 1
ATOM 685 O O . ILE A 1 89 ? -10.275 -8.895 6.037 1.00 92.69 89 ILE A O 1
ATOM 689 N N . VAL A 1 90 ? -9.071 -7.168 5.237 1.00 91.19 90 VAL A N 1
ATOM 690 C CA . VAL A 1 90 ? -10.159 -6.514 4.483 1.00 91.19 90 VAL A CA 1
ATOM 691 C C . VAL A 1 90 ? -9.971 -6.619 2.974 1.00 91.19 90 VAL A C 1
ATOM 693 O O . VAL A 1 90 ? -10.909 -6.375 2.219 1.00 91.19 90 VAL A O 1
ATOM 696 N N . PHE A 1 91 ? -8.767 -6.992 2.541 1.00 89.25 91 PHE A N 1
ATOM 697 C CA . PHE A 1 91 ? -8.433 -7.230 1.148 1.00 89.25 91 PHE A CA 1
ATOM 698 C C . PHE A 1 91 ? -7.389 -8.340 1.042 1.00 89.25 91 PHE A C 1
ATOM 700 O O . PHE A 1 91 ? -6.396 -8.333 1.770 1.00 89.25 91 PHE A O 1
ATOM 707 N N . ASP A 1 92 ? -7.604 -9.262 0.112 1.00 90.38 92 ASP A N 1
ATOM 708 C CA . ASP A 1 92 ? -6.667 -10.317 -0.253 1.00 90.38 92 ASP A CA 1
ATOM 709 C C . ASP A 1 92 ? -6.707 -10.470 -1.773 1.00 90.38 92 ASP A C 1
ATOM 711 O O . ASP A 1 92 ? -7.770 -10.673 -2.365 1.00 90.38 92 ASP A O 1
ATOM 715 N N . GLY A 1 93 ? -5.563 -10.282 -2.419 1.00 90.94 93 GLY A N 1
ATOM 716 C CA . GLY A 1 93 ? -5.487 -10.296 -3.867 1.00 90.94 93 GLY A CA 1
ATOM 717 C C . GLY A 1 93 ? -4.063 -10.222 -4.382 1.00 90.94 93 GLY A C 1
ATOM 718 O O . GLY A 1 93 ? -3.089 -10.440 -3.663 1.00 90.94 93 GLY A O 1
ATOM 719 N N . VAL A 1 94 ? -3.943 -9.906 -5.667 1.00 89.50 94 VAL A N 1
ATOM 720 C CA . VAL A 1 94 ? -2.663 -9.873 -6.371 1.00 89.50 94 VAL A CA 1
ATOM 721 C C . VAL A 1 94 ? -2.465 -8.504 -7.005 1.00 89.50 94 VAL A C 1
ATOM 723 O O . VAL A 1 94 ? -3.347 -7.986 -7.687 1.00 89.50 94 VAL A O 1
ATOM 726 N N . LEU A 1 95 ? -1.273 -7.940 -6.829 1.00 91.50 95 LEU A N 1
ATOM 727 C CA . LEU A 1 95 ? -0.859 -6.682 -7.438 1.00 91.50 95 LEU A CA 1
ATOM 728 C C . LEU A 1 95 ? 0.282 -6.927 -8.425 1.00 91.50 95 LEU A C 1
ATOM 730 O O . LEU A 1 95 ? 1.330 -7.475 -8.081 1.00 91.50 95 LEU A O 1
ATOM 734 N N . LYS A 1 96 ? 0.123 -6.449 -9.659 1.00 90.50 96 LYS A N 1
ATOM 735 C CA . LYS A 1 96 ? 1.206 -6.429 -10.645 1.00 90.50 96 LYS A CA 1
ATOM 736 C C . LYS A 1 96 ? 1.893 -5.068 -10.668 1.00 90.50 96 LYS A C 1
ATOM 738 O O . LYS A 1 96 ? 1.322 -4.083 -11.135 1.00 90.50 96 LYS A O 1
ATOM 743 N N . VAL A 1 97 ? 3.157 -5.036 -10.257 1.00 88.69 97 VAL A N 1
ATOM 744 C CA . VAL A 1 97 ? 4.018 -3.855 -10.369 1.00 88.69 97 VAL A CA 1
ATOM 745 C C . VAL A 1 97 ? 4.714 -3.860 -11.733 1.00 88.69 97 VAL A C 1
ATOM 747 O O . VAL A 1 97 ? 5.458 -4.783 -12.076 1.00 88.69 97 VAL A O 1
ATOM 750 N N . LEU A 1 98 ? 4.445 -2.836 -12.537 1.00 87.38 98 LEU A N 1
ATOM 751 C CA . LEU A 1 98 ? 5.070 -2.580 -13.830 1.00 87.38 98 LEU A CA 1
ATOM 752 C C . LEU A 1 98 ? 6.425 -1.891 -13.648 1.00 87.38 98 LEU A C 1
ATOM 754 O O . LEU A 1 98 ? 6.651 -1.166 -12.679 1.00 87.38 98 LEU A O 1
ATOM 758 N N . THR A 1 99 ? 7.308 -2.096 -14.622 1.00 85.00 99 THR A N 1
ATOM 759 C CA . THR A 1 99 ? 8.644 -1.495 -14.665 1.00 85.00 99 THR A CA 1
ATOM 760 C C . THR A 1 99 ? 8.585 0.025 -14.586 1.00 85.00 99 THR A C 1
ATOM 762 O O . THR A 1 99 ? 7.738 0.652 -15.223 1.00 85.00 99 THR A O 1
ATOM 765 N N . ASN A 1 100 ? 9.529 0.612 -13.847 1.00 79.19 100 ASN A N 1
ATOM 766 C CA . ASN A 1 100 ? 9.689 2.057 -13.785 1.00 79.19 100 ASN A CA 1
ATOM 767 C C . ASN A 1 100 ? 10.032 2.619 -15.182 1.00 79.19 100 ASN A C 1
ATOM 769 O O . ASN A 1 100 ? 11.071 2.244 -15.732 1.00 79.19 100 ASN A O 1
ATOM 773 N N . PRO A 1 101 ? 9.210 3.522 -15.756 1.00 69.56 101 PRO A N 1
ATOM 774 C CA . PRO A 1 101 ? 9.449 4.091 -17.082 1.00 69.56 101 PRO A CA 1
ATOM 775 C C . PRO A 1 101 ? 10.703 4.976 -17.154 1.00 69.56 101 PRO A C 1
ATOM 777 O O . PRO A 1 101 ? 11.188 5.232 -18.251 1.00 69.56 101 PRO A O 1
ATOM 780 N N . ALA A 1 102 ? 11.231 5.435 -16.015 1.00 69.56 102 ALA A N 1
ATOM 781 C CA . ALA A 1 102 ? 12.469 6.205 -15.925 1.00 69.56 102 ALA A CA 1
ATOM 782 C C . ALA A 1 102 ? 13.726 5.327 -15.759 1.00 69.56 102 ALA A C 1
ATOM 784 O O . ALA A 1 102 ? 14.836 5.853 -15.688 1.00 69.56 102 ALA A O 1
ATOM 785 N N . SER A 1 103 ? 13.583 3.997 -15.672 1.00 63.62 103 SER A N 1
ATOM 786 C CA . SER A 1 103 ? 14.733 3.096 -15.567 1.00 63.62 103 SER A CA 1
ATOM 787 C C . SER A 1 103 ? 15.464 3.007 -16.912 1.00 63.62 103 SER A C 1
ATOM 789 O O . SER A 1 103 ? 14.847 2.732 -17.937 1.00 63.62 103 SER A O 1
ATOM 791 N N . ALA A 1 104 ? 16.782 3.226 -16.917 1.00 53.75 104 ALA A N 1
ATOM 792 C CA . ALA A 1 104 ? 17.619 3.335 -18.120 1.00 53.75 104 ALA A CA 1
ATOM 793 C C . ALA A 1 104 ? 17.891 2.001 -18.857 1.00 53.75 104 ALA A C 1
ATOM 795 O O . ALA A 1 104 ? 18.854 1.888 -19.615 1.00 53.75 104 ALA A O 1
ATOM 796 N N . SER A 1 105 ? 17.072 0.968 -18.647 1.00 50.97 105 SER A N 1
ATOM 797 C CA . SER A 1 105 ? 17.145 -0.259 -19.445 1.00 50.97 105 SER A CA 1
ATOM 798 C C . SER A 1 105 ? 16.605 0.034 -20.844 1.00 50.97 105 SER A C 1
ATOM 800 O O . SER A 1 105 ? 15.569 0.684 -20.956 1.00 50.97 105 SER A O 1
ATOM 802 N N . ALA A 1 106 ? 17.291 -0.434 -21.894 1.00 48.88 106 ALA A N 1
ATOM 803 C CA . ALA A 1 106 ? 16.943 -0.186 -23.295 1.00 48.88 106 ALA A CA 1
ATOM 804 C C . ALA A 1 106 ? 15.421 -0.246 -23.532 1.00 48.88 106 ALA A C 1
ATOM 806 O O . ALA A 1 106 ? 14.806 -1.313 -23.493 1.00 48.88 106 ALA A O 1
ATOM 807 N N . TYR A 1 107 ? 14.810 0.923 -23.736 1.00 50.94 107 TYR A N 1
ATOM 808 C CA . TYR A 1 107 ? 13.397 1.027 -24.060 1.00 50.94 107 TYR A CA 1
ATOM 809 C C . TYR A 1 107 ? 13.207 0.502 -25.480 1.00 50.94 107 TYR A C 1
ATOM 811 O O . TYR A 1 107 ? 13.474 1.207 -26.455 1.00 50.94 107 TYR A O 1
ATOM 819 N N . ASP A 1 108 ? 12.773 -0.750 -25.608 1.00 54.50 108 ASP A N 1
ATOM 820 C CA . ASP A 1 108 ? 12.503 -1.341 -26.912 1.00 54.50 108 ASP A CA 1
ATOM 821 C C . ASP A 1 108 ? 11.190 -0.775 -27.478 1.00 54.50 108 ASP A C 1
ATOM 823 O O . ASP A 1 108 ? 10.091 -1.318 -27.322 1.00 54.50 108 ASP A O 1
ATOM 827 N N . HIS A 1 109 ? 11.312 0.387 -28.120 1.00 54.78 109 HIS A N 1
ATOM 828 C CA . HIS A 1 109 ? 10.206 1.096 -28.755 1.00 54.78 109 HIS A CA 1
ATOM 829 C C . HIS A 1 109 ? 9.535 0.224 -29.842 1.00 54.78 109 HIS A C 1
ATOM 831 O O . HIS A 1 109 ? 8.334 0.363 -30.098 1.00 54.78 109 HIS A O 1
ATOM 837 N N . SER A 1 110 ? 10.273 -0.724 -30.441 1.00 53.00 110 SER A N 1
ATOM 838 C CA . SER A 1 110 ? 9.778 -1.571 -31.532 1.00 53.00 110 SER A CA 1
ATOM 839 C C . SER A 1 110 ? 8.610 -2.467 -31.099 1.00 53.00 110 SER A C 1
ATOM 841 O O . SER A 1 110 ? 7.631 -2.600 -31.837 1.00 53.00 110 SER A O 1
ATOM 843 N N . LYS A 1 111 ? 8.612 -2.980 -29.858 1.00 57.69 111 LYS A N 1
ATOM 844 C CA . LYS A 1 111 ? 7.501 -3.790 -29.322 1.00 57.69 111 LYS A CA 1
ATOM 845 C C . LYS A 1 111 ? 6.202 -2.995 -29.160 1.00 57.69 111 LYS A C 1
ATOM 847 O O . LYS A 1 111 ? 5.118 -3.526 -29.416 1.00 57.69 111 LYS A O 1
ATOM 852 N N . LYS A 1 112 ? 6.289 -1.719 -28.761 1.00 59.12 112 LYS A N 1
ATOM 853 C CA . LYS A 1 112 ? 5.114 -0.842 -28.605 1.00 59.12 112 LYS A CA 1
ATOM 854 C C . LYS A 1 112 ? 4.524 -0.451 -29.958 1.00 59.12 112 LYS A C 1
ATOM 856 O O . LYS A 1 112 ? 3.301 -0.475 -30.110 1.00 59.12 112 LYS A O 1
ATOM 861 N N . LEU A 1 113 ? 5.376 -0.149 -30.940 1.00 54.22 113 LEU A N 1
ATOM 862 C CA . LEU A 1 113 ? 4.933 0.093 -32.313 1.00 54.22 113 LEU A CA 1
ATOM 863 C C . LEU A 1 113 ? 4.258 -1.153 -32.888 1.00 54.22 113 LEU A C 1
ATOM 865 O O . LEU A 1 113 ? 3.126 -1.032 -33.342 1.00 54.22 113 LEU A O 1
ATOM 869 N N . GLN A 1 114 ? 4.857 -2.345 -32.773 1.00 58.81 114 GLN A N 1
ATOM 870 C CA . GLN A 1 114 ? 4.270 -3.585 -33.300 1.00 58.81 114 GLN A CA 1
ATOM 871 C C . GLN A 1 114 ? 2.861 -3.837 -32.750 1.00 58.81 114 GLN A C 1
ATOM 873 O O . GLN A 1 114 ? 1.942 -4.075 -33.523 1.00 58.81 114 GLN A O 1
ATOM 878 N N . LYS A 1 115 ? 2.650 -3.707 -31.433 1.00 60.47 115 LYS A N 1
ATOM 879 C CA . LYS A 1 115 ? 1.323 -3.899 -30.820 1.00 60.47 115 LYS A CA 1
ATOM 880 C C . LYS A 1 115 ? 0.304 -2.837 -31.261 1.00 60.47 115 LYS A C 1
ATOM 882 O O . LYS A 1 115 ? -0.887 -3.121 -31.389 1.00 60.47 115 LYS A O 1
ATOM 887 N N . THR A 1 116 ? 0.766 -1.614 -31.513 1.00 59.16 116 THR A N 1
ATOM 888 C CA . THR A 1 116 ? -0.091 -0.525 -32.006 1.00 59.16 116 THR A CA 1
ATOM 889 C C . THR A 1 116 ? -0.456 -0.738 -33.478 1.00 59.16 116 THR A C 1
ATOM 891 O O . THR A 1 116 ? -1.606 -0.550 -33.855 1.00 59.16 116 THR A O 1
ATOM 894 N N . PHE A 1 117 ? 0.484 -1.185 -34.314 1.00 56.59 117 PHE A N 1
ATOM 895 C CA . PHE A 1 117 ? 0.218 -1.512 -35.716 1.00 56.59 117 PHE A CA 1
ATOM 896 C C . PHE A 1 117 ? -0.665 -2.753 -35.865 1.00 56.59 117 PHE A C 1
ATOM 898 O O . PHE A 1 117 ? -1.600 -2.719 -36.656 1.00 56.59 117 PHE A O 1
ATOM 905 N N . ASP A 1 118 ? -0.431 -3.799 -35.073 1.00 61.38 118 ASP A N 1
ATOM 906 C CA . ASP A 1 118 ? -1.218 -5.038 -35.087 1.00 61.38 118 ASP A CA 1
ATOM 907 C C . ASP A 1 118 ? -2.688 -4.781 -34.713 1.00 61.38 118 ASP A C 1
ATOM 909 O O . ASP A 1 118 ? -3.608 -5.135 -35.451 1.00 61.38 118 ASP A O 1
ATOM 913 N N . SER A 1 119 ? -2.921 -4.014 -33.644 1.00 54.44 119 SER A N 1
ATOM 914 C CA . SER A 1 119 ? -4.279 -3.619 -33.248 1.00 54.44 119 SER A CA 1
ATOM 915 C C . SER A 1 119 ? -4.979 -2.729 -34.286 1.00 54.44 119 SER A C 1
ATOM 917 O O . SER A 1 119 ? -6.182 -2.884 -34.515 1.00 54.44 119 SER A O 1
ATOM 919 N N . ARG A 1 120 ? -4.250 -1.840 -34.980 1.00 55.84 120 ARG A N 1
ATOM 920 C CA . ARG A 1 120 ? -4.807 -1.069 -36.107 1.00 55.84 120 ARG A CA 1
ATOM 921 C C . ARG A 1 120 ? -5.073 -1.930 -37.343 1.00 55.84 120 ARG A C 1
ATOM 923 O O . ARG A 1 120 ? -6.072 -1.687 -38.015 1.00 55.84 120 ARG A O 1
ATOM 930 N N . ALA A 1 121 ? -4.237 -2.925 -37.631 1.00 60.25 121 ALA A N 1
ATOM 931 C CA . ALA A 1 121 ? -4.424 -3.842 -38.755 1.00 60.25 121 ALA A CA 1
ATOM 932 C C . ALA A 1 121 ? -5.674 -4.720 -38.570 1.00 60.25 121 ALA A C 1
ATOM 934 O O . ALA A 1 121 ? -6.466 -4.870 -39.500 1.00 60.25 121 ALA A O 1
ATOM 935 N N . ILE A 1 122 ? -5.903 -5.222 -37.353 1.00 58.91 122 ILE A N 1
ATOM 936 C CA . ILE A 1 122 ? -7.111 -5.984 -37.002 1.00 58.91 122 ILE A CA 1
ATOM 937 C C . ILE A 1 122 ? -8.361 -5.103 -37.119 1.00 58.91 122 ILE A C 1
ATOM 939 O O . ILE A 1 122 ? -9.354 -5.508 -37.722 1.00 58.91 122 ILE A O 1
ATOM 943 N N . SER A 1 123 ? -8.305 -3.873 -36.597 1.00 58.78 123 SER A N 1
ATOM 944 C CA . SER A 1 123 ? -9.436 -2.945 -36.679 1.00 58.78 123 SER A CA 1
ATOM 945 C C . SER A 1 123 ? -9.778 -2.588 -38.130 1.00 58.78 123 SER A C 1
ATOM 947 O O . SER A 1 123 ? -10.950 -2.577 -38.494 1.00 58.78 123 SER A O 1
ATOM 949 N N . LEU A 1 124 ? -8.788 -2.354 -38.997 1.00 58.72 124 LEU A N 1
ATOM 950 C CA . LEU A 1 124 ? -9.039 -1.990 -40.394 1.00 58.72 124 LEU A CA 1
ATOM 951 C C . LEU A 1 124 ? -9.654 -3.145 -41.212 1.00 58.72 124 LEU A C 1
ATOM 953 O O . LEU A 1 124 ? -10.531 -2.894 -42.037 1.00 58.72 124 LEU A O 1
ATOM 957 N N . ASN A 1 125 ? -9.263 -4.399 -40.943 1.00 58.44 125 ASN A N 1
ATOM 958 C CA . ASN A 1 125 ? -9.847 -5.585 -41.589 1.00 58.44 125 ASN A CA 1
ATOM 959 C C . ASN A 1 125 ? -11.334 -5.787 -41.237 1.00 58.44 125 ASN A C 1
ATOM 961 O O . ASN A 1 125 ? -12.131 -6.198 -42.083 1.00 58.44 125 ASN A O 1
ATOM 965 N N . LEU A 1 126 ? -11.740 -5.430 -40.015 1.00 55.41 126 LEU A N 1
ATOM 966 C CA . LEU A 1 126 ? -13.138 -5.538 -39.591 1.00 55.41 126 LEU A CA 1
ATOM 967 C C . LEU A 1 126 ? -14.044 -4.504 -40.292 1.00 55.41 126 LEU A C 1
ATOM 969 O O . LEU A 1 126 ? -15.178 -4.816 -40.643 1.00 55.41 126 LEU A O 1
ATOM 973 N N . HIS A 1 127 ? -13.531 -3.300 -40.580 1.00 52.22 127 HIS A N 1
ATOM 974 C CA . HIS A 1 127 ? -14.290 -2.228 -41.247 1.00 52.22 127 HIS A CA 1
ATOM 975 C C . HIS A 1 127 ? -14.417 -2.379 -42.777 1.00 52.22 127 HIS A C 1
ATOM 977 O O . HIS A 1 127 ? -15.210 -1.660 -43.385 1.00 52.22 127 HIS A O 1
ATOM 983 N N . GLN A 1 128 ? -13.644 -3.270 -43.410 1.00 53.19 128 GLN A N 1
ATOM 984 C CA . GLN A 1 128 ? -13.757 -3.587 -44.846 1.00 53.19 128 GLN A CA 1
ATOM 985 C C . GLN A 1 128 ? -14.706 -4.767 -45.108 1.00 53.19 128 GLN A C 1
ATOM 987 O O . GLN A 1 128 ? -15.320 -4.835 -46.165 1.00 53.19 128 GLN A O 1
ATOM 992 N N . THR A 1 129 ? -14.890 -5.652 -44.124 1.00 51.12 129 THR A N 1
ATOM 993 C CA . THR A 1 129 ? -15.777 -6.827 -44.241 1.00 51.12 129 THR A CA 1
ATOM 994 C C . THR A 1 129 ? -17.254 -6.480 -43.975 1.00 51.12 129 THR A C 1
ATOM 996 O O . THR A 1 129 ? -18.146 -7.245 -44.318 1.00 51.12 129 THR A O 1
ATOM 999 N N . TYR A 1 130 ? -17.529 -5.299 -43.405 1.00 45.91 130 TYR A N 1
ATOM 1000 C CA . TYR A 1 130 ? -18.875 -4.807 -43.064 1.00 45.91 130 TYR A CA 1
ATOM 1001 C C . TYR A 1 130 ? -19.337 -3.643 -43.963 1.00 45.91 130 TYR A C 1
ATOM 1003 O O . TYR A 1 130 ? -20.049 -2.742 -43.521 1.00 45.91 130 TYR A O 1
ATOM 1011 N N . ARG A 1 131 ? -18.890 -3.613 -45.222 1.00 53.59 131 ARG A N 1
ATOM 1012 C CA . ARG A 1 131 ? -19.455 -2.746 -46.265 1.00 53.59 131 ARG A CA 1
ATOM 1013 C C . ARG A 1 131 ? -20.047 -3.646 -47.344 1.00 53.59 131 ARG A C 1
ATOM 1015 O O . ARG A 1 131 ? -19.317 -4.124 -48.206 1.00 53.59 131 ARG A O 1
ATOM 1022 N N . VAL A 1 132 ? -21.343 -3.918 -47.205 1.00 46.94 132 VAL A N 1
ATOM 1023 C CA . VAL A 1 132 ? -22.194 -4.505 -48.251 1.00 46.94 132 VAL A CA 1
ATOM 1024 C C . VAL A 1 132 ? -22.664 -3.390 -49.172 1.00 46.94 132 VAL A C 1
ATOM 1026 O O . VAL A 1 132 ? -22.990 -2.310 -48.627 1.00 46.94 132 VAL A O 1
#

Foldseek 3Di:
DPDDAAADDDQEDEALAKHKHKYADPVAFLVAKKKKKWWADPPDDIDIDTFHHDGRMGIDIDHSVRSNPDDFDKTFIWIWIDGDPDIDTPDTDMHGYHYHPPDPDPPPVVVVVVVVVVVVVVVVVVVVVPDD

Sequence (132 aa):
MAAEPQDFEPEKLTAGVTWKWKKTHSDYPASEWTLTYYLRKDGATATSFTGTADEDSFLVTVAASTTSSYAAGVYDFIGVVSKAAEKFIVFDGVLKVLTNPASASAYDHSKKLQKTFDSRAISLNLHQTYRV